Protein AF-A0A099FDB3-F1 (afdb_monomer_lite)

Foldseek 3Di:
DDDDDDDDPDPDDDPPPPPPPPPDDDDDPPPPDDPFDFAKEKEWEDPPDDDAKDKDKDAPPWDWDWDADPVRTIMIIITTQQLRMWMWMAHNVGWIKTANCSNVADGDNPDHKYWYWHDDPPDQFTWTWIDDPPDTDIGTRRIGTDD

Structure (mmCIF, N/CA/C/O backbone):
data_AF-A0A099FDB3-F1
#
_entry.id   AF-A0A099FDB3-F1
#
loop_
_atom_site.group_PDB
_atom_site.id
_atom_site.type_symbol
_atom_site.label_atom_id
_atom_site.label_alt_id
_atom_site.label_comp_id
_atom_site.label_asym_id
_atom_site.label_entity_id
_atom_site.label_seq_id
_atom_site.pdbx_PDB_ins_code
_atom_site.Cartn_x
_atom_site.Cartn_y
_atom_site.Cartn_z
_atom_site.occupancy
_atom_site.B_iso_or_equiv
_atom_site.auth_seq_id
_atom_site.auth_comp_id
_atom_site.auth_asym_id
_atom_site.auth_atom_id
_atom_site.pdbx_PDB_model_num
ATOM 1 N N . MET A 1 1 ? 58.077 2.774 61.895 1.00 38.03 1 MET A N 1
ATOM 2 C CA . MET A 1 1 ? 57.744 3.096 60.492 1.00 38.03 1 MET A CA 1
ATOM 3 C C . MET A 1 1 ? 56.942 1.934 59.913 1.00 38.03 1 MET A C 1
ATOM 5 O O . MET A 1 1 ? 57.522 0.915 59.574 1.00 38.03 1 MET A O 1
ATOM 9 N N . ARG A 1 2 ? 55.607 2.035 59.916 1.00 47.22 2 ARG A N 1
ATOM 10 C CA . ARG A 1 2 ? 54.680 1.102 59.251 1.00 47.22 2 ARG A CA 1
ATOM 11 C C . ARG A 1 2 ? 54.020 1.902 58.136 1.00 47.22 2 ARG A C 1
ATOM 13 O O . ARG A 1 2 ? 53.348 2.880 58.446 1.00 47.22 2 ARG A O 1
ATOM 20 N N . TRP A 1 3 ? 54.215 1.503 56.884 1.00 40.84 3 TRP A N 1
ATOM 21 C CA . TRP A 1 3 ? 53.443 2.028 55.763 1.00 40.84 3 TRP A CA 1
ATOM 22 C C . TRP A 1 3 ? 52.847 0.841 55.010 1.00 40.84 3 TRP A C 1
ATOM 24 O O . TRP A 1 3 ? 53.554 0.053 54.392 1.00 40.84 3 TRP A O 1
ATOM 34 N N . ILE A 1 4 ? 51.539 0.676 55.183 1.00 59.56 4 ILE A N 1
ATOM 35 C CA . ILE A 1 4 ? 50.665 -0.188 54.397 1.00 59.56 4 ILE A CA 1
ATOM 36 C C . ILE A 1 4 ? 49.747 0.775 53.658 1.00 59.56 4 ILE A C 1
ATOM 38 O O . ILE A 1 4 ? 49.169 1.663 54.283 1.00 59.56 4 ILE A O 1
ATOM 42 N N . GLY A 1 5 ? 49.619 0.597 52.349 1.00 49.94 5 GLY A N 1
ATOM 43 C CA . GLY A 1 5 ? 48.690 1.382 51.546 1.00 49.94 5 GLY A CA 1
ATOM 44 C C . GLY A 1 5 ? 48.924 1.219 50.054 1.00 49.94 5 GLY A C 1
ATOM 45 O O . GLY A 1 5 ? 49.267 2.179 49.378 1.00 49.94 5 GLY A O 1
ATOM 46 N N . ILE A 1 6 ? 48.777 -0.011 49.563 1.00 57.75 6 ILE A N 1
ATOM 47 C CA . ILE A 1 6 ? 48.719 -0.337 48.137 1.00 57.75 6 ILE A CA 1
ATOM 48 C C . ILE A 1 6 ? 47.301 -0.056 47.627 1.00 57.75 6 ILE A C 1
ATOM 50 O O . ILE A 1 6 ? 46.339 -0.561 48.197 1.00 57.75 6 ILE A O 1
ATOM 54 N N . GLY A 1 7 ? 47.226 0.662 46.503 1.00 52.88 7 GLY A N 1
ATOM 55 C CA . GLY A 1 7 ? 46.363 0.314 45.371 1.00 52.88 7 GLY A CA 1
ATOM 56 C C . GLY A 1 7 ? 44.943 0.872 45.352 1.00 52.88 7 GLY A C 1
ATOM 57 O O . GLY A 1 7 ? 44.069 0.306 45.986 1.00 52.88 7 GLY A O 1
ATOM 58 N N . VAL A 1 8 ? 44.708 1.859 44.476 1.00 55.81 8 VAL A N 1
ATOM 59 C CA . VAL A 1 8 ? 43.586 1.857 43.514 1.00 55.81 8 VAL A CA 1
ATOM 60 C C . VAL A 1 8 ? 44.026 2.653 42.277 1.00 55.81 8 VAL A C 1
ATOM 62 O O . VAL A 1 8 ? 44.004 3.881 42.269 1.00 55.81 8 VAL A O 1
ATOM 65 N N . THR A 1 9 ? 44.437 1.972 41.210 1.00 59.91 9 THR A N 1
ATOM 66 C CA . THR A 1 9 ? 44.470 2.556 39.862 1.00 59.91 9 THR A CA 1
ATOM 67 C C . THR A 1 9 ? 43.046 2.528 39.316 1.00 59.91 9 THR A C 1
ATOM 69 O O . THR A 1 9 ? 42.568 1.501 38.839 1.00 59.91 9 THR A O 1
ATOM 72 N N . ALA A 1 10 ? 42.338 3.653 39.420 1.00 51.22 10 ALA A N 1
ATOM 73 C CA . ALA A 1 10 ? 41.035 3.828 38.792 1.00 51.22 10 ALA A CA 1
ATOM 74 C C . ALA A 1 10 ? 41.222 4.024 37.279 1.00 51.22 10 ALA A C 1
ATOM 76 O O . ALA A 1 10 ? 41.422 5.133 36.789 1.00 51.22 10 ALA A O 1
ATOM 77 N N . ALA A 1 11 ? 41.186 2.921 36.535 1.00 51.56 11 ALA A N 1
ATOM 78 C CA . ALA A 1 11 ? 40.961 2.935 35.100 1.00 51.56 11 ALA A CA 1
ATOM 79 C C . ALA A 1 11 ? 39.453 3.064 34.846 1.00 51.56 11 ALA A C 1
ATOM 81 O O . ALA A 1 11 ? 38.717 2.136 35.160 1.00 51.56 11 ALA A O 1
ATOM 82 N N . ALA A 1 12 ? 39.012 4.208 34.314 1.00 50.81 12 ALA A N 1
ATOM 83 C CA . ALA A 1 12 ? 37.811 4.361 33.478 1.00 50.81 12 ALA A CA 1
ATOM 84 C C . ALA A 1 12 ? 37.583 5.850 33.155 1.00 50.81 12 ALA A C 1
ATOM 86 O O . ALA A 1 12 ? 36.654 6.480 33.655 1.00 50.81 12 ALA A O 1
ATOM 87 N N . ALA A 1 13 ? 38.428 6.435 32.304 1.00 48.84 13 ALA A N 1
ATOM 88 C CA . ALA A 1 13 ? 38.078 7.684 31.635 1.00 48.84 13 ALA A CA 1
ATOM 89 C C . ALA A 1 13 ? 37.286 7.341 30.363 1.00 48.84 13 ALA A C 1
ATOM 91 O O . ALA A 1 13 ? 37.851 7.045 29.317 1.00 48.84 13 ALA A O 1
ATOM 92 N N . ALA A 1 14 ? 35.966 7.284 30.543 1.00 45.00 14 ALA A N 1
ATOM 93 C CA . ALA A 1 14 ? 34.901 7.524 29.573 1.00 45.00 14 ALA A CA 1
ATOM 94 C C . ALA A 1 14 ? 35.250 7.377 28.075 1.00 45.00 14 ALA A C 1
ATOM 96 O O . ALA A 1 14 ? 35.607 8.337 27.395 1.00 45.00 14 ALA A O 1
ATOM 97 N N . THR A 1 15 ? 34.969 6.202 27.512 1.00 55.66 15 THR A N 1
ATOM 98 C CA . THR A 1 15 ? 34.632 6.058 26.090 1.00 55.66 15 THR A CA 1
ATOM 99 C C . THR A 1 15 ? 33.249 6.674 25.832 1.00 55.66 15 THR A C 1
ATOM 101 O O . THR A 1 15 ? 32.262 5.962 25.668 1.00 55.66 15 THR A O 1
ATOM 104 N N . MET A 1 16 ? 33.149 8.004 25.831 1.00 53.44 16 MET A N 1
ATOM 105 C CA . MET A 1 16 ? 31.965 8.734 25.356 1.00 53.44 16 MET A CA 1
ATOM 106 C C . MET A 1 16 ? 32.233 9.293 23.955 1.00 53.44 16 MET A C 1
ATOM 108 O O . MET A 1 16 ? 32.294 10.498 23.750 1.00 53.44 16 MET A O 1
ATOM 112 N N . LEU A 1 17 ? 32.426 8.396 22.987 1.00 52.59 17 LEU A N 1
ATOM 113 C CA . LEU A 1 17 ? 32.645 8.734 21.572 1.00 52.59 17 LEU A CA 1
ATOM 114 C C . LEU A 1 17 ? 31.785 7.866 20.636 1.00 52.59 17 LEU A C 1
ATOM 116 O O . LEU A 1 17 ? 32.233 7.455 19.573 1.00 52.59 17 LEU A O 1
ATOM 120 N N . LEU A 1 18 ? 30.544 7.554 21.030 1.00 52.59 18 LEU A N 1
ATOM 121 C CA . LEU A 1 18 ? 29.609 6.794 20.179 1.00 52.59 18 LEU A CA 1
ATOM 122 C C . LEU A 1 18 ? 28.172 7.342 20.143 1.00 52.59 18 LEU A C 1
ATOM 124 O O . LEU A 1 18 ? 27.318 6.744 19.498 1.00 52.59 18 LEU A O 1
ATOM 128 N N . ALA A 1 19 ? 27.883 8.480 20.782 1.00 48.16 19 ALA A N 1
ATOM 129 C CA . ALA A 1 19 ? 26.522 9.028 20.803 1.00 48.16 19 ALA A CA 1
ATOM 130 C C . ALA A 1 19 ? 26.201 9.992 19.643 1.00 48.16 19 ALA A C 1
ATOM 132 O O . ALA A 1 19 ? 25.030 10.273 19.414 1.00 48.16 19 ALA A O 1
ATOM 133 N N . ASP A 1 20 ? 27.196 10.456 18.878 1.00 50.81 20 ASP A N 1
ATOM 134 C CA . ASP A 1 20 ? 26.999 11.532 17.886 1.00 50.81 20 ASP A CA 1
ATOM 135 C C . ASP A 1 20 ? 26.969 11.065 16.418 1.00 50.81 20 ASP A C 1
ATOM 137 O O . ASP A 1 20 ? 27.140 11.844 15.487 1.00 50.81 20 ASP A O 1
ATOM 141 N N . MET A 1 21 ? 26.740 9.768 16.181 1.00 48.97 21 MET A N 1
ATOM 142 C CA . MET A 1 21 ? 26.639 9.209 14.818 1.00 48.97 21 MET A CA 1
ATOM 143 C C . MET A 1 21 ? 25.262 8.617 14.498 1.00 48.97 21 MET A C 1
ATOM 145 O O . MET A 1 21 ? 25.098 7.917 13.504 1.00 48.97 21 MET A O 1
ATOM 149 N N . ALA A 1 22 ? 24.253 8.925 15.319 1.00 52.97 22 ALA A N 1
ATOM 150 C CA . ALA A 1 22 ? 22.865 8.505 15.114 1.00 52.97 22 ALA A CA 1
ATOM 151 C C . ALA A 1 22 ? 21.984 9.574 14.431 1.00 52.97 22 ALA A C 1
ATOM 153 O O . ALA A 1 22 ? 20.800 9.332 14.202 1.00 52.97 22 ALA A O 1
ATOM 154 N N . LEU A 1 23 ? 22.544 10.738 14.070 1.00 51.00 23 LEU A N 1
ATOM 155 C CA . LEU A 1 23 ? 21.811 11.838 13.430 1.00 51.00 23 LEU A CA 1
ATOM 156 C C . LEU A 1 23 ? 22.442 12.297 12.104 1.00 51.00 23 LEU A C 1
ATOM 158 O O . LEU A 1 23 ? 22.508 13.481 11.796 1.00 51.00 23 LEU A O 1
ATOM 162 N N . ALA A 1 24 ? 22.883 11.339 11.293 1.00 44.50 24 ALA A N 1
ATOM 163 C CA . ALA A 1 24 ? 23.128 11.534 9.869 1.00 44.50 24 ALA A CA 1
ATOM 164 C C . ALA A 1 24 ? 22.897 10.194 9.157 1.00 44.50 24 ALA A C 1
ATOM 166 O O . ALA A 1 24 ? 23.694 9.268 9.276 1.00 44.50 24 ALA A O 1
ATOM 167 N N . GLY A 1 25 ? 21.785 10.051 8.431 1.00 43.69 25 GLY A N 1
ATOM 168 C CA . GLY A 1 25 ? 21.685 8.978 7.433 1.00 43.69 25 GLY A CA 1
ATOM 169 C C . GLY A 1 25 ? 22.703 9.191 6.297 1.00 43.69 25 GLY A C 1
ATOM 170 O O . GLY A 1 25 ? 23.331 10.248 6.248 1.00 43.69 25 GLY A O 1
ATOM 171 N N . PRO A 1 26 ? 22.834 8.281 5.312 1.00 48.81 26 PRO A N 1
ATOM 172 C CA . PRO A 1 26 ? 22.249 6.948 5.176 1.00 48.81 26 PRO A CA 1
ATOM 173 C C . PRO A 1 26 ? 23.333 5.871 4.922 1.00 48.81 26 PRO A C 1
ATOM 175 O O . PRO A 1 26 ? 23.990 5.881 3.884 1.00 48.81 26 PRO A O 1
ATOM 178 N N . THR A 1 27 ? 23.481 4.870 5.791 1.00 49.38 27 THR A N 1
ATOM 179 C CA . THR A 1 27 ? 24.358 3.714 5.511 1.00 49.38 27 THR A CA 1
ATOM 180 C C . THR A 1 27 ? 23.710 2.404 5.936 1.00 49.38 27 THR A C 1
ATOM 182 O O . THR A 1 27 ? 23.897 1.874 7.024 1.00 49.38 27 THR A O 1
ATOM 185 N N . SER A 1 28 ? 22.955 1.822 5.010 1.00 48.06 28 SER A N 1
ATOM 186 C CA . SER A 1 28 ? 22.741 0.376 4.965 1.00 48.06 28 SER A CA 1
ATOM 187 C C . SER A 1 28 ? 22.717 -0.042 3.502 1.00 48.06 28 SER A C 1
ATOM 189 O O . SER A 1 28 ? 21.670 -0.320 2.923 1.00 48.06 28 SER A O 1
ATOM 191 N N . ILE A 1 29 ? 23.895 -0.040 2.873 1.00 48.81 29 ILE A N 1
ATOM 192 C CA . ILE A 1 29 ? 24.110 -0.789 1.636 1.00 48.81 29 ILE A CA 1
ATOM 193 C C . ILE A 1 29 ? 24.311 -2.250 2.054 1.00 48.81 29 ILE A C 1
ATOM 195 O O . ILE A 1 29 ? 25.423 -2.767 2.025 1.00 48.81 29 ILE A O 1
ATOM 199 N N . SER A 1 30 ? 23.233 -2.928 2.455 1.00 43.12 30 SER A N 1
ATOM 200 C CA . SER A 1 30 ? 23.204 -4.389 2.368 1.00 43.12 30 SER A CA 1
ATOM 201 C C . SER A 1 30 ? 23.047 -4.744 0.895 1.00 43.12 30 SER A C 1
ATOM 203 O O . SER A 1 30 ? 21.942 -4.914 0.389 1.00 43.12 30 SER A O 1
ATOM 205 N N . ARG A 1 31 ? 24.174 -4.832 0.181 1.00 52.44 31 ARG A N 1
ATOM 206 C CA . ARG A 1 31 ? 24.260 -5.643 -1.038 1.00 52.44 31 ARG A CA 1
ATOM 207 C C . ARG A 1 31 ? 24.284 -7.105 -0.606 1.00 52.44 31 ARG A C 1
ATOM 209 O O . ARG A 1 31 ? 25.340 -7.720 -0.521 1.00 52.44 31 ARG A O 1
ATOM 216 N N . VAL A 1 32 ? 23.106 -7.644 -0.332 1.00 43.31 32 VAL A N 1
ATOM 217 C CA . VAL A 1 32 ? 22.867 -9.083 -0.420 1.00 43.31 32 VAL A CA 1
ATOM 218 C C . VAL A 1 32 ? 22.047 -9.269 -1.687 1.00 43.31 32 VAL A C 1
ATOM 220 O O . VAL A 1 32 ? 21.054 -8.577 -1.892 1.00 43.31 32 VAL A O 1
ATOM 223 N N . GLY A 1 33 ? 22.581 -10.076 -2.601 1.00 46.56 33 GLY A N 1
ATOM 224 C CA . GLY A 1 33 ? 22.170 -10.140 -3.996 1.00 46.56 33 GLY A CA 1
ATOM 225 C C . GLY A 1 33 ? 20.667 -10.302 -4.190 1.00 46.56 33 GLY A C 1
ATOM 226 O O . GLY A 1 33 ? 20.042 -11.179 -3.607 1.00 46.56 33 GLY A O 1
ATOM 227 N N . ALA A 1 34 ? 20.117 -9.484 -5.077 1.00 49.12 34 ALA A N 1
ATOM 228 C CA . ALA A 1 34 ? 18.809 -9.722 -5.642 1.00 49.12 34 ALA A CA 1
ATOM 229 C C . ALA A 1 34 ? 18.903 -9.463 -7.145 1.00 49.12 34 ALA A C 1
ATOM 231 O O . ALA A 1 34 ? 18.824 -8.329 -7.618 1.00 49.12 34 ALA A O 1
ATOM 232 N N . THR A 1 35 ? 19.007 -10.539 -7.918 1.00 48.66 35 THR A N 1
ATOM 233 C CA . THR A 1 35 ? 18.254 -10.661 -9.174 1.00 48.66 35 THR A CA 1
ATOM 234 C C . THR A 1 35 ? 16.758 -10.647 -8.832 1.00 48.66 35 THR A C 1
ATOM 236 O O . THR A 1 35 ? 16.062 -11.641 -9.000 1.00 48.66 35 THR A O 1
ATOM 239 N N . GLY A 1 36 ? 16.304 -9.556 -8.216 1.00 57.19 36 GLY A N 1
ATOM 240 C CA . GLY A 1 36 ? 14.972 -9.380 -7.662 1.00 57.19 36 GLY A CA 1
ATOM 241 C C . GLY A 1 36 ? 14.191 -8.390 -8.502 1.00 57.19 36 GLY A C 1
ATOM 242 O O . GLY A 1 36 ? 14.766 -7.509 -9.152 1.00 57.19 36 GLY A O 1
ATOM 243 N N . THR A 1 37 ? 12.877 -8.562 -8.496 1.00 64.50 37 THR A N 1
ATOM 244 C CA . THR A 1 37 ? 11.916 -7.636 -9.084 1.00 64.50 37 THR A CA 1
ATOM 245 C C . THR A 1 37 ? 12.238 -6.219 -8.609 1.00 64.50 37 THR A C 1
ATOM 247 O O . THR A 1 37 ? 12.470 -5.983 -7.423 1.00 64.50 37 THR A O 1
ATOM 250 N N . ARG A 1 38 ? 12.344 -5.274 -9.547 1.00 84.75 38 ARG A N 1
ATOM 251 C CA . ARG A 1 38 ? 12.583 -3.855 -9.243 1.00 84.75 38 ARG A CA 1
ATOM 252 C C . ARG A 1 38 ? 11.253 -3.124 -9.147 1.00 84.75 38 ARG A C 1
ATOM 254 O O . ARG A 1 38 ? 11.070 -2.096 -9.797 1.00 84.75 38 ARG A O 1
ATOM 261 N N . ASP A 1 39 ? 10.330 -3.679 -8.373 1.00 92.00 39 ASP A N 1
ATOM 262 C CA . ASP A 1 39 ? 9.030 -3.057 -8.200 1.00 92.00 39 ASP A CA 1
ATOM 263 C C . ASP A 1 39 ? 9.182 -1.858 -7.268 1.00 92.00 39 ASP A C 1
ATOM 265 O O . ASP A 1 39 ? 9.980 -1.840 -6.322 1.00 92.00 39 ASP A O 1
ATOM 269 N N . GLN A 1 40 ? 8.412 -0.824 -7.566 1.00 95.06 40 GLN A N 1
ATOM 270 C CA . GLN A 1 40 ? 8.325 0.371 -6.752 1.00 95.06 40 GLN A CA 1
ATOM 271 C C . GLN A 1 40 ? 6.848 0.617 -6.493 1.00 95.06 40 GLN A C 1
ATOM 273 O O . GLN A 1 40 ? 6.101 0.918 -7.419 1.00 95.06 40 GLN A O 1
ATOM 278 N N . PHE A 1 41 ? 6.418 0.459 -5.243 1.00 97.31 41 PHE A N 1
ATOM 279 C CA . PHE A 1 41 ? 5.031 0.685 -4.847 1.00 97.31 41 PHE A CA 1
ATOM 280 C C . PHE A 1 41 ? 4.944 1.793 -3.811 1.00 97.31 41 PHE A C 1
ATOM 282 O O . PHE A 1 41 ? 5.655 1.764 -2.805 1.00 97.31 41 PHE A O 1
ATOM 289 N N . VAL A 1 42 ? 4.048 2.750 -4.031 1.00 97.81 42 VAL A N 1
ATOM 290 C CA . VAL A 1 42 ? 3.777 3.837 -3.092 1.00 97.81 42 VAL A CA 1
ATOM 291 C C . VAL A 1 42 ? 2.326 3.762 -2.638 1.00 97.81 42 VAL A C 1
ATOM 293 O O . VAL A 1 42 ? 1.424 4.135 -3.383 1.00 97.81 42 VAL A O 1
ATOM 296 N N . LEU A 1 43 ? 2.099 3.321 -1.400 1.00 98.00 43 LEU A N 1
ATOM 297 C CA . LEU A 1 43 ? 0.793 3.423 -0.757 1.00 98.00 43 LEU A CA 1
ATOM 298 C C . LEU A 1 43 ? 0.596 4.844 -0.219 1.00 98.00 43 LEU A C 1
ATOM 300 O O . LEU A 1 43 ? 1.443 5.356 0.520 1.00 98.00 43 LEU A O 1
ATOM 304 N N . ARG A 1 44 ? -0.544 5.446 -0.545 1.00 96.88 44 ARG A N 1
ATOM 305 C CA . ARG A 1 44 ? -1.001 6.746 -0.043 1.00 96.88 44 ARG A CA 1
ATOM 306 C C . ARG A 1 44 ? -2.506 6.721 0.210 1.00 96.88 44 ARG A C 1
ATOM 308 O O . ARG A 1 44 ? -3.192 5.777 -0.171 1.00 96.88 44 ARG A O 1
ATOM 315 N N . PHE A 1 45 ? -3.010 7.776 0.831 1.00 96.44 45 PHE A N 1
ATOM 316 C CA . PHE A 1 45 ? -4.429 7.954 1.126 1.00 96.44 45 PHE A CA 1
ATOM 317 C C . PHE A 1 45 ? -5.005 9.106 0.303 1.00 96.44 45 PHE A C 1
ATOM 319 O O . PHE A 1 45 ? -4.300 10.074 0.008 1.00 96.44 45 PHE A O 1
ATOM 326 N N . ASP A 1 46 ? -6.273 8.984 -0.088 1.00 93.81 46 ASP A N 1
ATOM 327 C CA . ASP A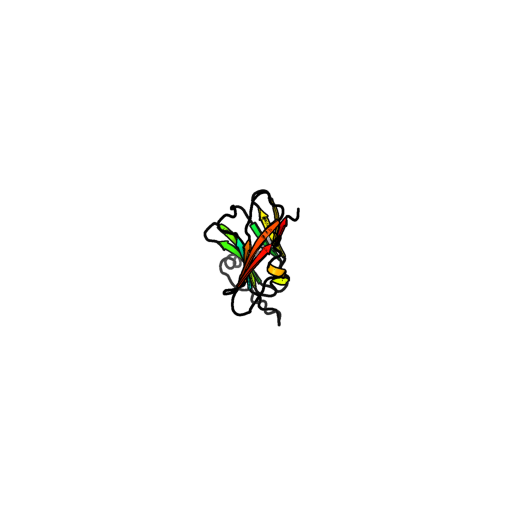 1 46 ? -6.966 10.008 -0.863 1.00 93.81 46 ASP A CA 1
ATOM 328 C C . ASP A 1 46 ? -7.161 11.308 -0.071 1.00 93.81 46 ASP A C 1
ATOM 330 O O . ASP A 1 46 ? -7.040 11.354 1.157 1.00 93.81 46 ASP A O 1
ATOM 334 N N . LEU A 1 47 ? -7.498 12.385 -0.787 1.00 90.31 47 LEU A N 1
ATOM 335 C CA . LEU A 1 47 ? -7.644 13.706 -0.181 1.00 90.31 47 LEU A CA 1
ATOM 336 C C . LEU A 1 47 ? -8.710 13.764 0.922 1.00 90.31 47 LEU A C 1
ATOM 338 O O . LEU A 1 47 ? -8.568 14.565 1.843 1.00 90.31 47 LEU A O 1
ATOM 342 N N . LEU A 1 48 ? -9.736 12.916 0.827 1.00 87.81 48 LEU A N 1
ATOM 343 C CA . LEU A 1 48 ? -10.880 12.875 1.735 1.00 87.81 48 LEU A CA 1
ATOM 344 C C . LEU A 1 48 ? -10.713 11.837 2.850 1.00 87.81 48 LEU A C 1
ATOM 346 O O . LEU A 1 48 ? -11.577 11.740 3.722 1.00 87.81 48 LEU A O 1
ATOM 350 N N . SER A 1 49 ? -9.625 11.061 2.836 1.00 87.56 49 SER A N 1
ATOM 351 C CA . SER A 1 49 ? -9.308 10.156 3.934 1.00 87.56 49 SER A CA 1
ATOM 352 C C . SER A 1 49 ? -9.042 10.969 5.210 1.00 87.56 49 SER A C 1
ATOM 354 O O . SER A 1 49 ? -8.260 11.928 5.166 1.00 87.56 49 SER A O 1
ATOM 356 N N . PRO A 1 50 ? -9.657 10.603 6.349 1.00 83.38 50 PRO A N 1
ATOM 357 C CA . PRO A 1 50 ? -9.410 11.268 7.614 1.00 83.38 50 PRO A CA 1
ATOM 358 C C . PRO A 1 50 ? -7.950 11.080 8.041 1.00 83.38 50 PRO A C 1
ATOM 360 O O . PRO A 1 50 ? -7.262 10.140 7.633 1.00 83.38 50 PRO A O 1
ATOM 363 N N . GLY A 1 51 ? -7.464 12.011 8.860 1.00 86.12 51 GLY A N 1
ATOM 364 C CA . GLY A 1 51 ? -6.147 11.901 9.479 1.00 86.12 51 GLY A CA 1
ATOM 365 C C . GLY A 1 51 ? -6.087 10.788 10.531 1.00 86.12 51 GLY A C 1
ATOM 366 O O . GLY A 1 51 ? -7.046 10.060 10.758 1.00 86.12 51 GLY A O 1
ATOM 367 N N . GLY A 1 52 ? -4.941 10.669 11.201 1.00 88.69 52 GLY A N 1
ATOM 368 C CA . GLY A 1 52 ? -4.771 9.736 12.323 1.00 88.69 52 GLY A CA 1
ATOM 369 C C . GLY A 1 52 ? -4.350 8.319 11.934 1.00 88.69 52 GLY A C 1
ATOM 370 O O . GLY A 1 52 ? -3.986 7.545 12.812 1.00 88.69 52 GLY A O 1
ATOM 371 N N . PHE A 1 53 ? -4.277 7.998 10.640 1.00 93.69 53 PHE A N 1
ATOM 372 C CA . PHE A 1 53 ? -3.705 6.727 10.210 1.00 93.69 53 PHE A CA 1
ATOM 373 C C . PHE A 1 53 ? -2.203 6.622 10.517 1.00 93.69 53 PHE A C 1
ATOM 375 O O . PHE A 1 53 ? -1.409 7.555 10.304 1.00 93.69 53 PHE A O 1
ATOM 382 N N . SER A 1 54 ? -1.809 5.426 10.942 1.00 94.88 54 SER A N 1
ATOM 383 C CA . SER A 1 54 ? -0.424 4.968 11.027 1.00 94.88 54 SER A CA 1
ATOM 384 C C . SER A 1 54 ? -0.271 3.715 10.179 1.00 94.88 54 SER A C 1
ATOM 386 O O . SER A 1 54 ? -1.096 2.816 10.280 1.00 94.88 54 SER A O 1
ATOM 388 N N . CYS A 1 55 ? 0.764 3.639 9.345 1.00 96.75 55 CYS A N 1
ATOM 389 C CA . CYS A 1 55 ? 1.020 2.463 8.517 1.00 96.75 55 CYS A CA 1
ATOM 390 C C . CYS A 1 55 ? 2.456 1.979 8.691 1.00 96.75 55 CYS A C 1
ATOM 392 O O . CYS A 1 55 ? 3.380 2.769 8.896 1.00 96.75 55 CYS A O 1
ATOM 394 N N . ALA A 1 56 ? 2.633 0.674 8.542 1.00 96.75 56 ALA A N 1
ATOM 395 C CA . ALA A 1 56 ? 3.916 0.000 8.464 1.00 96.75 56 ALA A CA 1
ATOM 396 C C . ALA A 1 56 ? 3.852 -1.067 7.369 1.00 96.75 56 ALA A C 1
ATOM 398 O O . ALA A 1 56 ? 2.768 -1.531 7.005 1.00 96.75 56 ALA A O 1
ATOM 399 N N . ALA A 1 57 ? 5.010 -1.454 6.846 1.00 97.50 57 ALA A N 1
ATOM 400 C CA . ALA A 1 57 ? 5.106 -2.569 5.922 1.00 97.50 57 ALA A CA 1
ATOM 401 C C . ALA A 1 57 ? 6.237 -3.506 6.324 1.00 97.50 57 ALA A C 1
ATOM 403 O O . ALA A 1 57 ? 7.339 -3.053 6.632 1.00 97.50 57 ALA A O 1
ATOM 404 N N . ASP A 1 58 ? 5.940 -4.798 6.285 1.00 96.56 58 ASP A N 1
ATOM 405 C CA . ASP A 1 58 ? 6.925 -5.870 6.310 1.00 96.56 58 ASP A CA 1
ATOM 406 C C . ASP A 1 58 ? 7.137 -6.346 4.871 1.00 96.56 58 ASP A C 1
ATOM 408 O O . ASP A 1 58 ? 6.178 -6.698 4.185 1.00 96.56 58 ASP A O 1
ATOM 412 N N . ALA A 1 59 ? 8.368 -6.283 4.374 1.00 94.06 59 ALA A N 1
ATOM 413 C CA . ALA A 1 59 ? 8.689 -6.619 2.991 1.00 94.06 59 ALA A CA 1
ATOM 414 C C . ALA A 1 59 ? 10.057 -7.320 2.932 1.00 94.06 59 ALA A C 1
ATOM 416 O O . ALA A 1 59 ? 11.086 -6.660 2.752 1.00 94.06 59 ALA A O 1
ATOM 417 N N . PRO A 1 60 ? 10.094 -8.653 3.114 1.00 90.81 60 PRO A N 1
ATOM 418 C CA . PRO A 1 60 ? 11.334 -9.420 3.109 1.00 90.81 60 PRO A CA 1
ATOM 419 C C . PRO A 1 60 ? 12.124 -9.221 1.811 1.00 90.81 60 PRO A C 1
ATOM 421 O O . PRO A 1 60 ? 11.584 -9.360 0.719 1.00 90.81 60 PRO A O 1
ATOM 424 N N . GLY A 1 61 ? 13.412 -8.886 1.925 1.00 88.62 61 GLY A N 1
ATOM 425 C CA . GLY A 1 61 ? 14.277 -8.643 0.761 1.00 88.62 61 GLY A CA 1
ATOM 426 C C . GLY A 1 61 ? 14.041 -7.310 0.036 1.00 88.62 61 GLY A C 1
ATOM 427 O O . GLY A 1 61 ? 14.746 -7.018 -0.928 1.00 88.62 61 GLY A O 1
ATOM 428 N N . SER A 1 62 ? 13.113 -6.482 0.519 1.00 93.50 62 SER A N 1
ATOM 429 C CA . SER A 1 62 ? 12.784 -5.168 -0.037 1.00 93.50 62 SER A CA 1
ATOM 430 C C . SER A 1 62 ? 13.176 -4.046 0.925 1.00 93.50 62 SER A C 1
ATOM 432 O O . SER A 1 62 ? 13.278 -4.225 2.138 1.00 93.50 62 SER A O 1
ATOM 434 N N . GLN A 1 63 ? 13.377 -2.843 0.390 1.00 94.56 63 GLN A N 1
ATOM 435 C CA . GLN A 1 63 ? 13.532 -1.638 1.196 1.00 94.56 63 GLN A CA 1
ATOM 436 C C . GLN A 1 63 ? 12.167 -0.982 1.414 1.00 94.56 63 GLN A C 1
ATOM 438 O O . GLN A 1 63 ? 11.464 -0.661 0.457 1.00 94.56 63 GLN A O 1
ATOM 443 N N . VAL A 1 64 ? 11.831 -0.704 2.673 1.00 96.25 64 VAL A N 1
ATOM 444 C CA . VAL A 1 64 ? 10.624 0.039 3.054 1.00 96.25 64 VAL A CA 1
ATOM 445 C C . VAL A 1 64 ? 11.008 1.434 3.538 1.00 96.25 64 VAL A C 1
ATOM 447 O O . VAL A 1 64 ? 11.930 1.596 4.336 1.00 96.25 64 VAL A O 1
ATOM 450 N N . ARG A 1 65 ? 10.288 2.456 3.070 1.00 96.19 65 ARG A N 1
ATOM 451 C CA . ARG A 1 65 ? 10.356 3.821 3.602 1.00 96.19 65 ARG A CA 1
ATOM 452 C C . ARG A 1 65 ? 8.971 4.283 4.018 1.00 96.19 65 ARG A C 1
ATOM 454 O O . ARG A 1 65 ? 8.105 4.495 3.169 1.00 96.19 65 ARG A O 1
ATOM 461 N N . SER A 1 66 ? 8.799 4.486 5.315 1.00 95.94 66 SER A N 1
ATOM 462 C CA . SER A 1 66 ? 7.604 5.100 5.883 1.00 95.94 66 SER A CA 1
ATOM 463 C C . SER A 1 66 ? 7.787 6.609 5.985 1.00 95.94 66 SER A C 1
ATOM 465 O O . SER A 1 66 ? 8.866 7.099 6.317 1.00 95.94 66 SER A O 1
ATOM 467 N N . GLY A 1 67 ? 6.731 7.358 5.709 1.00 94.12 67 GLY A N 1
ATOM 468 C CA . GLY A 1 67 ? 6.715 8.805 5.840 1.00 94.12 67 GLY A CA 1
ATOM 469 C C . GLY A 1 67 ? 5.294 9.335 5.903 1.00 94.12 67 GLY A C 1
ATOM 470 O O . GLY A 1 67 ? 4.336 8.582 6.091 1.00 94.12 67 GLY A O 1
ATOM 471 N N . ARG A 1 68 ? 5.165 10.648 5.737 1.00 93.75 68 ARG A N 1
ATOM 472 C CA . ARG A 1 68 ? 3.877 11.330 5.645 1.00 93.75 68 ARG A CA 1
ATOM 473 C C . ARG A 1 68 ? 3.860 12.255 4.436 1.00 93.75 68 ARG A C 1
ATOM 475 O O . ARG A 1 68 ? 4.918 12.696 3.984 1.00 93.75 68 ARG A O 1
ATOM 482 N N . ASP A 1 69 ? 2.678 12.496 3.887 1.00 90.00 69 ASP A N 1
ATOM 483 C CA . ASP A 1 69 ? 2.478 13.539 2.885 1.00 90.00 69 ASP A CA 1
ATOM 484 C C . ASP A 1 69 ? 2.415 14.934 3.537 1.00 90.00 69 ASP A C 1
ATOM 486 O O . ASP A 1 69 ? 2.516 15.081 4.758 1.00 90.00 69 ASP A O 1
ATOM 490 N N . LEU A 1 70 ? 2.251 15.974 2.716 1.00 89.56 70 LEU A N 1
ATOM 491 C CA . LEU A 1 70 ? 2.152 17.363 3.185 1.00 89.56 70 LEU A CA 1
ATOM 492 C C . LEU A 1 70 ? 0.925 17.622 4.076 1.00 89.56 70 LEU A C 1
ATOM 494 O O . LEU A 1 70 ? 0.900 18.615 4.795 1.00 89.56 70 LEU A O 1
ATOM 498 N N . LEU A 1 71 ? -0.078 16.741 4.038 1.00 89.56 71 LEU A N 1
ATOM 499 C CA . LEU A 1 71 ? -1.280 16.799 4.871 1.00 89.56 71 LEU A CA 1
ATOM 500 C C . LEU A 1 71 ? -1.169 15.881 6.104 1.00 89.56 71 LEU A C 1
ATOM 502 O O . LEU A 1 71 ? -2.144 15.688 6.825 1.00 89.56 71 LEU A O 1
ATOM 506 N N . GLY A 1 72 ? 0.013 15.311 6.364 1.00 89.62 72 GLY A N 1
ATOM 507 C CA . GLY A 1 72 ? 0.281 14.454 7.517 1.00 89.62 72 GLY A CA 1
ATOM 508 C C . GLY A 1 72 ? -0.254 13.023 7.394 1.00 89.62 72 GLY A C 1
ATOM 509 O O . GLY A 1 72 ? -0.108 12.240 8.340 1.00 89.62 72 GLY A O 1
ATOM 510 N N . ARG A 1 73 ? -0.836 12.633 6.253 1.00 93.00 73 ARG A N 1
ATOM 511 C CA . ARG A 1 73 ? -1.322 11.263 6.031 1.00 93.00 73 ARG A CA 1
ATOM 512 C C . ARG A 1 73 ? -0.156 10.317 5.787 1.00 93.00 73 ARG A C 1
ATOM 514 O O . ARG A 1 73 ? 0.847 10.734 5.207 1.00 93.00 73 ARG A O 1
ATOM 521 N N . PRO A 1 74 ? -0.249 9.053 6.220 1.00 94.62 74 PRO A N 1
ATOM 522 C CA . PRO A 1 74 ? 0.845 8.117 6.044 1.00 94.62 74 PRO A CA 1
ATOM 523 C C . PRO A 1 74 ? 1.086 7.813 4.567 1.00 94.62 74 PRO A C 1
ATOM 525 O O . PRO A 1 74 ? 0.169 7.736 3.749 1.00 94.62 74 PRO A O 1
ATOM 528 N N . MET A 1 75 ? 2.356 7.604 4.253 1.00 95.81 75 MET A N 1
ATOM 529 C CA . MET A 1 75 ? 2.826 7.182 2.946 1.00 95.81 75 MET A CA 1
ATOM 530 C C . MET A 1 75 ? 3.868 6.087 3.143 1.00 95.81 75 MET A C 1
ATOM 532 O O . MET A 1 75 ? 4.853 6.288 3.857 1.00 95.81 75 MET A O 1
ATOM 536 N N . ILE A 1 76 ? 3.667 4.946 2.491 1.00 97.69 76 ILE A N 1
ATOM 537 C CA . ILE A 1 76 ? 4.606 3.822 2.505 1.00 97.69 76 ILE A CA 1
ATOM 538 C C . ILE A 1 76 ? 5.180 3.660 1.111 1.00 97.69 76 ILE A C 1
ATOM 540 O O . ILE A 1 76 ? 4.431 3.589 0.143 1.00 97.69 76 ILE A O 1
ATOM 544 N N . ARG A 1 77 ? 6.504 3.567 1.005 1.00 97.06 77 ARG A N 1
ATOM 545 C CA . ARG A 1 77 ? 7.191 3.232 -0.243 1.00 97.06 77 ARG A CA 1
ATOM 546 C C . ARG A 1 77 ? 7.915 1.908 -0.076 1.00 97.06 77 ARG A C 1
ATOM 548 O O . ARG A 1 77 ? 8.703 1.770 0.857 1.00 97.06 77 ARG A O 1
ATOM 555 N N . VAL A 1 78 ? 7.665 0.970 -0.975 1.00 96.75 78 VAL A N 1
ATOM 556 C CA . VAL A 1 78 ? 8.338 -0.329 -1.035 1.00 96.75 78 VAL A CA 1
ATOM 557 C C . VAL A 1 78 ? 9.156 -0.383 -2.319 1.00 96.75 78 VAL A C 1
ATOM 559 O O . VAL A 1 78 ? 8.619 -0.127 -3.394 1.00 96.75 78 VAL A O 1
ATOM 562 N N . PHE A 1 79 ? 10.444 -0.700 -2.197 1.00 94.94 79 PHE A N 1
ATOM 563 C CA . PHE A 1 79 ? 11.385 -0.850 -3.307 1.00 94.94 79 PHE A CA 1
ATOM 564 C C . PHE A 1 79 ? 11.955 -2.272 -3.293 1.00 94.94 79 PHE A C 1
ATOM 566 O O . PHE A 1 79 ? 12.615 -2.647 -2.323 1.00 94.94 79 PHE A O 1
ATOM 573 N N . GLY A 1 80 ? 11.726 -3.049 -4.349 1.00 93.25 80 GLY A N 1
ATOM 574 C CA . GLY A 1 80 ? 12.109 -4.463 -4.424 1.00 93.25 80 GLY A CA 1
ATOM 575 C C . GLY A 1 80 ? 10.923 -5.329 -4.833 1.00 93.25 80 GLY A C 1
ATOM 576 O O . GLY A 1 80 ? 10.181 -4.959 -5.732 1.00 93.25 80 GLY A O 1
ATOM 577 N N . ASP A 1 81 ? 10.713 -6.458 -4.164 1.00 93.25 81 ASP A N 1
ATOM 578 C CA . ASP A 1 81 ? 9.495 -7.253 -4.315 1.00 93.25 81 ASP A CA 1
ATOM 579 C C . ASP A 1 81 ? 8.342 -6.592 -3.540 1.00 93.25 81 ASP A C 1
ATOM 581 O O . ASP A 1 81 ? 8.160 -6.794 -2.334 1.00 93.25 81 ASP A O 1
ATOM 585 N N . ALA A 1 82 ? 7.586 -5.737 -4.231 1.00 94.12 82 ALA A N 1
ATOM 586 C CA . ALA A 1 82 ? 6.429 -5.063 -3.654 1.00 94.12 82 ALA A CA 1
ATOM 587 C C . ALA A 1 82 ? 5.228 -6.002 -3.483 1.00 94.12 82 ALA A C 1
ATOM 589 O O . ALA A 1 82 ? 4.375 -5.746 -2.629 1.00 94.12 82 ALA A O 1
ATOM 590 N N . ARG A 1 83 ? 5.163 -7.100 -4.245 1.00 94.75 83 ARG A N 1
ATOM 591 C CA . ARG A 1 83 ? 4.062 -8.072 -4.187 1.00 94.75 83 ARG A CA 1
ATOM 592 C C . ARG A 1 83 ? 4.125 -8.917 -2.921 1.00 94.75 83 ARG A C 1
ATOM 594 O O . ARG A 1 83 ? 3.081 -9.245 -2.359 1.00 94.75 83 ARG A O 1
ATOM 601 N N . ALA A 1 84 ? 5.331 -9.223 -2.446 1.00 93.75 84 ALA A N 1
ATOM 602 C CA . ALA A 1 84 ? 5.546 -9.921 -1.181 1.00 93.75 84 ALA A CA 1
ATOM 603 C C . ALA A 1 84 ? 5.294 -9.046 0.061 1.00 93.75 84 ALA A C 1
ATOM 605 O O . ALA A 1 84 ? 5.178 -9.573 1.167 1.00 93.75 84 ALA A O 1
ATOM 606 N N . ALA A 1 85 ? 5.193 -7.721 -0.095 1.00 95.81 85 ALA A N 1
ATOM 607 C CA . ALA A 1 85 ? 5.019 -6.821 1.036 1.00 95.81 85 ALA A CA 1
ATOM 608 C C . ALA A 1 85 ? 3.652 -6.990 1.722 1.00 95.81 85 ALA A C 1
ATOM 610 O O . ALA A 1 85 ? 2.592 -7.047 1.090 1.00 95.81 85 ALA A O 1
ATOM 611 N N . VAL A 1 86 ? 3.674 -6.999 3.050 1.00 97.56 86 VAL A N 1
ATOM 612 C CA . VAL A 1 86 ? 2.507 -6.952 3.924 1.00 97.56 86 VAL A CA 1
ATOM 613 C C . VAL A 1 86 ? 2.406 -5.544 4.486 1.00 97.56 86 VAL A C 1
ATOM 615 O O . VAL A 1 86 ? 3.163 -5.168 5.378 1.00 97.56 86 VAL A O 1
ATOM 618 N N . ILE A 1 87 ? 1.470 -4.755 3.957 1.00 97.94 87 ILE A N 1
ATOM 619 C CA . ILE A 1 87 ? 1.248 -3.380 4.405 1.00 97.94 87 ILE A CA 1
ATOM 620 C C . ILE A 1 87 ? 0.040 -3.353 5.337 1.00 97.94 87 ILE A C 1
ATOM 622 O O . ILE A 1 87 ? -1.076 -3.689 4.936 1.00 97.94 87 ILE A O 1
ATOM 626 N N . THR A 1 88 ? 0.269 -2.941 6.579 1.00 97.81 88 THR A N 1
ATOM 627 C CA . THR A 1 88 ? -0.765 -2.825 7.608 1.00 97.81 88 THR A CA 1
ATOM 628 C C . THR A 1 88 ? -0.898 -1.387 8.065 1.00 97.81 88 THR A C 1
ATOM 630 O O . THR A 1 88 ? 0.108 -0.715 8.300 1.00 97.81 88 THR A O 1
ATOM 633 N N . CYS A 1 89 ? -2.132 -0.942 8.241 1.00 96.38 89 CYS A N 1
ATOM 634 C CA . CYS A 1 89 ? -2.456 0.372 8.761 1.00 96.38 89 CYS A CA 1
ATOM 635 C C . CYS A 1 89 ? -3.375 0.251 9.977 1.00 96.38 89 CYS A C 1
ATOM 637 O O . CYS A 1 89 ? -4.170 -0.679 10.072 1.00 96.38 89 CYS A O 1
ATOM 639 N N . THR A 1 90 ? -3.278 1.208 10.885 1.00 95.62 90 THR A N 1
ATOM 640 C CA . THR A 1 90 ? -4.183 1.387 12.017 1.00 95.62 90 THR A CA 1
ATOM 641 C C . THR A 1 90 ? -4.841 2.750 11.862 1.00 95.62 90 THR A C 1
ATOM 643 O O . THR A 1 90 ? -4.132 3.724 11.588 1.00 95.62 90 THR A O 1
ATOM 646 N N . ASP A 1 91 ? -6.166 2.812 11.969 1.00 93.31 91 ASP A N 1
ATOM 647 C CA . ASP A 1 91 ? -6.902 4.081 11.955 1.00 93.31 91 ASP A CA 1
ATOM 648 C C . ASP A 1 91 ? -6.852 4.792 13.319 1.00 93.31 91 ASP A C 1
ATOM 650 O O . ASP A 1 91 ? -6.201 4.332 14.261 1.00 93.31 91 ASP A O 1
ATOM 654 N N . ALA A 1 92 ? -7.495 5.957 13.409 1.00 90.50 92 ALA A N 1
ATOM 655 C CA . ALA A 1 92 ? -7.508 6.764 14.626 1.00 90.50 92 ALA A CA 1
ATOM 656 C C . ALA A 1 92 ? -8.275 6.083 15.774 1.00 90.50 92 ALA A C 1
ATOM 658 O O . ALA A 1 92 ? -7.992 6.333 16.945 1.00 90.50 92 ALA A O 1
ATOM 659 N N . GLU A 1 93 ? -9.229 5.219 15.434 1.00 90.81 93 GLU A N 1
ATOM 660 C CA . GLU A 1 93 ?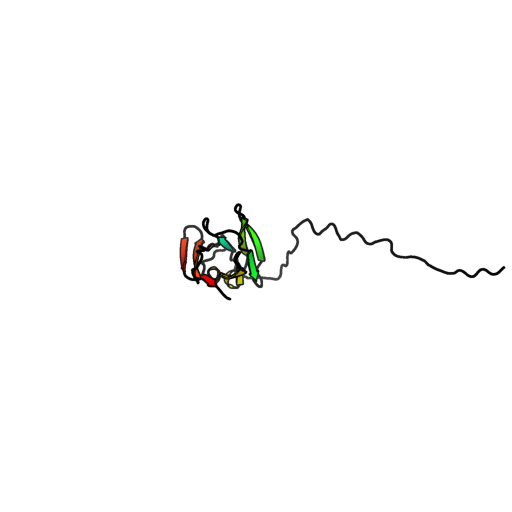 -10.054 4.444 16.355 1.00 90.81 93 GLU A CA 1
ATOM 661 C C . GLU A 1 93 ? -9.361 3.153 16.827 1.00 90.81 93 GLU A C 1
ATOM 663 O O . GLU A 1 93 ? -9.834 2.495 17.755 1.00 90.81 93 GLU A O 1
ATOM 668 N N . GLY A 1 94 ? -8.222 2.801 16.223 1.00 92.50 94 GLY A N 1
ATOM 669 C CA . GLY A 1 94 ? -7.416 1.635 16.566 1.00 92.50 94 GLY A CA 1
ATOM 670 C C . GLY A 1 94 ? -7.742 0.372 15.764 1.00 92.50 94 GLY A C 1
ATOM 671 O O . GLY A 1 94 ? -7.104 -0.657 15.999 1.00 92.50 94 GLY A O 1
ATOM 672 N N . ALA A 1 95 ? -8.681 0.420 14.814 1.00 93.75 95 ALA A N 1
ATOM 673 C CA . ALA A 1 95 ? -8.975 -0.726 13.962 1.00 93.75 95 ALA A CA 1
ATOM 674 C C . ALA A 1 95 ? -7.833 -0.972 12.971 1.00 93.75 95 ALA A C 1
ATOM 676 O O . ALA A 1 95 ? -7.131 -0.055 12.526 1.00 93.75 95 ALA A O 1
ATOM 677 N N . ARG A 1 96 ? -7.618 -2.251 12.648 1.00 95.56 96 ARG A N 1
ATOM 678 C CA . ARG A 1 96 ? -6.484 -2.695 11.838 1.00 95.56 96 ARG A CA 1
ATOM 679 C C . ARG A 1 96 ? -6.932 -2.999 10.424 1.00 95.56 96 ARG A C 1
ATOM 681 O O . ARG A 1 96 ? -7.912 -3.697 10.189 1.00 95.56 96 ARG A O 1
ATOM 688 N N . TRP A 1 97 ? -6.130 -2.538 9.481 1.00 96.81 97 TRP A N 1
ATOM 689 C CA . TRP A 1 97 ? -6.390 -2.632 8.060 1.00 96.81 97 TRP A CA 1
ATOM 690 C C . TRP A 1 97 ? -5.188 -3.218 7.335 1.00 96.81 97 TRP A C 1
ATOM 692 O O . TRP A 1 97 ? -4.039 -2.952 7.695 1.00 96.81 97 TRP A O 1
ATOM 702 N N . GLN A 1 98 ? -5.440 -3.985 6.281 1.00 97.31 98 GLN A N 1
ATOM 703 C CA . GLN A 1 98 ? -4.411 -4.519 5.401 1.00 97.31 98 GLN A CA 1
ATOM 704 C C . GLN A 1 98 ? -4.640 -4.037 3.973 1.00 97.31 98 GLN A C 1
ATOM 706 O O . GLN A 1 98 ? -5.727 -4.212 3.421 1.00 97.31 98 GLN A O 1
ATOM 711 N N . ALA A 1 99 ? -3.600 -3.463 3.365 1.00 97.56 99 ALA A N 1
ATOM 712 C CA . ALA A 1 99 ? -3.595 -3.180 1.937 1.00 97.56 99 ALA A CA 1
ATOM 713 C C . ALA A 1 99 ? -3.127 -4.422 1.168 1.00 97.56 99 ALA A C 1
ATOM 715 O O . ALA A 1 99 ? -2.133 -5.052 1.532 1.00 97.56 99 ALA A O 1
ATOM 716 N N . THR A 1 100 ? -3.849 -4.773 0.108 1.00 96.69 100 THR A N 1
ATOM 717 C CA . THR A 1 100 ? -3.553 -5.930 -0.748 1.00 96.69 100 THR A CA 1
ATOM 718 C C . THR A 1 100 ? -3.356 -5.555 -2.213 1.00 96.69 100 THR A C 1
ATOM 720 O O . THR A 1 100 ? -2.899 -6.397 -2.983 1.00 96.69 100 THR A O 1
ATOM 723 N N . ALA A 1 101 ? -3.638 -4.304 -2.600 1.00 93.81 101 ALA A N 1
ATOM 724 C CA . ALA A 1 101 ? -3.507 -3.830 -3.982 1.00 93.81 101 ALA A CA 1
ATOM 725 C C . ALA A 1 101 ? -2.085 -4.002 -4.542 1.00 93.81 101 ALA A C 1
ATOM 727 O O . ALA A 1 101 ? -1.904 -4.267 -5.725 1.00 93.81 101 ALA A O 1
ATOM 728 N N . ASN A 1 102 ? -1.062 -3.933 -3.685 1.00 94.94 102 ASN A N 1
ATOM 729 C CA . ASN A 1 102 ? 0.333 -4.175 -4.061 1.00 94.94 102 ASN A CA 1
ATOM 730 C C . ASN A 1 102 ? 0.590 -5.598 -4.598 1.00 94.94 102 ASN A C 1
ATOM 732 O O . ASN A 1 102 ? 1.566 -5.837 -5.299 1.00 94.94 102 ASN A O 1
ATOM 736 N N . ARG A 1 103 ? -0.274 -6.570 -4.294 1.00 94.62 103 ARG A N 1
ATOM 737 C CA . ARG A 1 103 ? -0.098 -7.956 -4.754 1.00 94.62 103 ARG A CA 1
ATOM 738 C C . ARG A 1 103 ? -0.463 -8.123 -6.225 1.00 94.62 103 ARG A C 1
ATOM 740 O O . ARG A 1 103 ? 0.173 -8.902 -6.933 1.00 94.62 103 ARG A O 1
ATOM 747 N N . THR A 1 104 ? -1.475 -7.389 -6.676 1.00 94.44 104 THR A N 1
ATOM 748 C CA . THR A 1 104 ? -2.084 -7.503 -8.010 1.00 94.44 104 THR A CA 1
ATOM 749 C C . THR A 1 104 ? -1.735 -6.345 -8.933 1.00 94.44 104 THR A C 1
ATOM 751 O O . THR A 1 104 ? -1.868 -6.495 -10.141 1.00 94.44 104 THR A O 1
ATOM 754 N N . ALA A 1 105 ? -1.242 -5.228 -8.397 1.00 94.38 105 ALA A N 1
ATOM 755 C CA . ALA A 1 105 ? -0.855 -4.054 -9.168 1.00 94.38 105 ALA A CA 1
ATOM 756 C C . ALA A 1 105 ? 0.143 -4.363 -10.312 1.00 94.38 105 ALA A C 1
ATOM 758 O O . ALA A 1 105 ? 0.973 -5.279 -10.198 1.00 94.38 105 ALA A O 1
ATOM 759 N N . PRO A 1 106 ? 0.088 -3.608 -11.423 1.00 93.75 106 PRO A N 1
ATOM 760 C CA . PRO A 1 106 ? 1.128 -3.632 -12.445 1.00 93.75 106 PRO A CA 1
ATOM 761 C C . PRO A 1 106 ? 2.406 -2.956 -11.928 1.00 93.75 106 PRO A C 1
ATOM 763 O O . PRO A 1 106 ? 2.340 -2.078 -11.069 1.00 93.75 106 PRO A O 1
ATOM 766 N N . TYR A 1 107 ? 3.569 -3.351 -12.456 1.00 93.62 107 TYR A N 1
ATOM 767 C CA . TYR A 1 107 ? 4.872 -2.776 -12.101 1.00 93.62 107 TYR A CA 1
ATOM 768 C C . TYR A 1 107 ? 5.791 -2.669 -13.315 1.00 93.62 107 TYR A C 1
ATOM 770 O O . TYR A 1 107 ? 5.727 -3.482 -14.238 1.00 93.62 107 TYR A O 1
ATOM 778 N N . THR A 1 108 ? 6.689 -1.688 -13.273 1.00 90.12 108 THR A N 1
ATOM 779 C CA . THR A 1 108 ? 7.787 -1.504 -14.225 1.00 90.12 108 THR A CA 1
ATOM 780 C C . THR A 1 108 ? 9.015 -0.973 -13.484 1.00 90.12 108 THR A C 1
ATOM 782 O O . THR A 1 108 ? 8.872 -0.244 -12.502 1.00 90.12 108 THR A O 1
ATOM 785 N N . PRO A 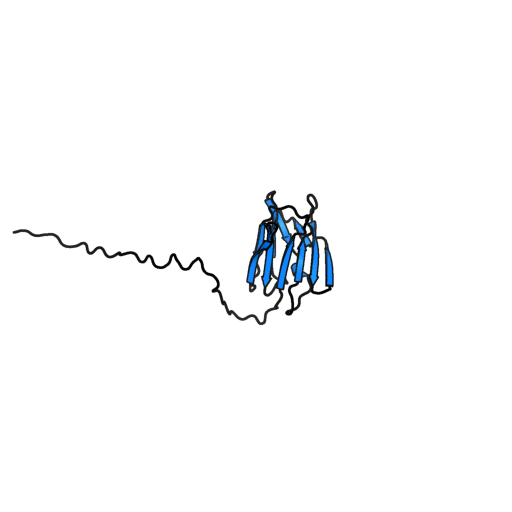1 109 ? 10.241 -1.282 -13.941 1.00 85.06 109 PRO A N 1
ATOM 786 C CA . P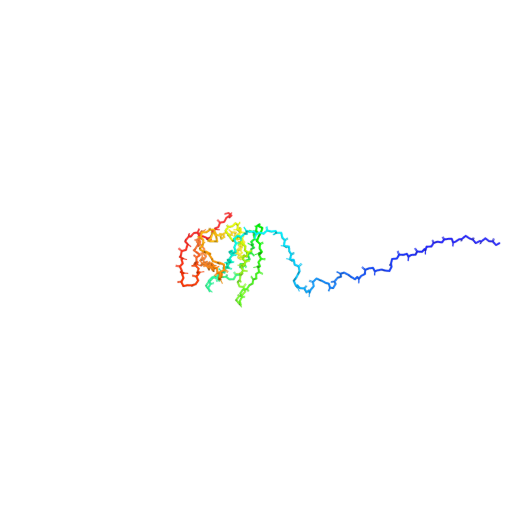RO A 1 109 ? 11.449 -0.699 -13.365 1.00 85.06 109 PRO A CA 1
ATOM 787 C C . PRO A 1 109 ? 11.583 0.818 -13.574 1.00 85.06 109 PRO A C 1
ATOM 789 O O . PRO A 1 109 ? 12.416 1.438 -12.913 1.00 85.06 109 PRO A O 1
ATOM 792 N N . ALA A 1 110 ? 10.842 1.397 -14.527 1.00 87.81 110 ALA A N 1
ATOM 793 C CA . ALA A 1 110 ? 11.028 2.778 -14.972 1.00 87.81 110 ALA A CA 1
ATOM 794 C C . ALA A 1 110 ? 10.386 3.822 -14.045 1.00 87.81 110 ALA A C 1
ATOM 796 O O . ALA A 1 110 ? 10.913 4.925 -13.913 1.00 87.81 110 ALA A O 1
ATOM 797 N N . GLU A 1 111 ? 9.272 3.487 -13.395 1.00 92.56 111 GLU A N 1
ATOM 798 C CA . GLU A 1 111 ? 8.488 4.428 -12.595 1.00 92.56 111 GLU A CA 1
ATOM 799 C C . GLU A 1 111 ? 7.716 3.700 -11.478 1.00 92.56 111 GLU A C 1
ATOM 801 O O . GLU A 1 111 ? 7.480 2.493 -11.576 1.00 92.56 111 GLU A O 1
ATOM 806 N N . PRO A 1 112 ? 7.351 4.397 -10.390 1.00 95.56 112 PRO A N 1
ATOM 807 C CA . PRO A 1 112 ? 6.598 3.798 -9.299 1.00 95.56 112 PRO A CA 1
ATOM 808 C C . PRO A 1 112 ? 5.116 3.620 -9.626 1.00 95.56 112 PRO A C 1
ATOM 810 O O . PRO A 1 112 ? 4.464 4.521 -10.145 1.00 95.56 112 PRO A O 1
ATOM 813 N N . THR A 1 113 ? 4.562 2.496 -9.184 1.00 97.69 113 THR A N 1
ATOM 814 C CA . THR A 1 113 ? 3.119 2.284 -9.115 1.00 97.69 113 THR A CA 1
ATOM 815 C C . THR A 1 113 ? 2.569 2.909 -7.838 1.00 97.69 113 THR A C 1
ATOM 817 O O . THR A 1 113 ? 3.049 2.633 -6.732 1.00 97.69 113 THR A O 1
ATOM 820 N N . TYR A 1 114 ? 1.531 3.726 -7.962 1.00 98.12 114 TYR A N 1
ATOM 821 C CA . TYR A 1 114 ? 0.874 4.367 -6.828 1.00 98.12 114 TYR A CA 1
ATOM 822 C C . TYR A 1 114 ? -0.412 3.634 -6.467 1.00 98.12 114 TYR A C 1
ATOM 824 O O . TYR A 1 114 ? -1.261 3.421 -7.319 1.00 98.12 114 TYR A O 1
ATOM 832 N N . GLY A 1 115 ? -0.576 3.277 -5.195 1.00 98.12 115 GLY A N 1
ATOM 833 C CA . GLY A 1 115 ? -1.834 2.792 -4.639 1.00 98.12 115 GLY A CA 1
ATOM 834 C C . GLY A 1 115 ? -2.454 3.853 -3.738 1.00 98.12 115 GLY A C 1
ATOM 835 O O . GLY A 1 115 ? -1.971 4.083 -2.630 1.00 98.12 115 GLY A O 1
ATOM 836 N N . THR A 1 116 ? -3.529 4.487 -4.193 1.00 97.81 116 THR A N 1
ATOM 837 C CA . THR A 1 116 ? -4.279 5.488 -3.428 1.00 97.81 116 THR A CA 1
ATOM 838 C C . THR A 1 116 ? -5.491 4.836 -2.771 1.00 97.81 116 THR A C 1
ATOM 840 O O . THR A 1 116 ? -6.465 4.489 -3.440 1.00 97.81 116 THR A O 1
ATOM 843 N N . VAL A 1 117 ? -5.440 4.651 -1.454 1.00 97.31 117 VAL A N 1
ATOM 844 C CA . VAL A 1 117 ? -6.557 4.125 -0.662 1.00 97.31 117 VAL A CA 1
ATOM 845 C C . VAL A 1 117 ? -7.648 5.182 -0.569 1.00 97.31 117 VAL A C 1
ATOM 847 O O . VAL A 1 117 ? -7.390 6.307 -0.144 1.00 97.31 117 VAL A O 1
ATOM 850 N N . VAL A 1 118 ? -8.869 4.803 -0.940 1.00 95.25 118 VAL A N 1
ATOM 851 C CA . VAL A 1 118 ? -10.052 5.662 -0.854 1.00 95.25 118 VAL A CA 1
ATOM 852 C C . VAL A 1 118 ? -10.828 5.292 0.405 1.00 95.25 118 VAL A C 1
ATOM 854 O O . VAL A 1 118 ? -11.763 4.492 0.356 1.00 95.25 118 VAL A O 1
ATOM 857 N N . TYR A 1 119 ? -10.406 5.808 1.560 1.00 92.12 119 TYR A N 1
ATOM 858 C CA . TYR A 1 119 ? -10.993 5.405 2.838 1.00 92.12 119 TYR A CA 1
ATOM 859 C C . TYR A 1 119 ? -12.361 6.052 3.064 1.00 92.12 119 TYR A C 1
ATOM 861 O O . TYR A 1 119 ? -12.537 7.258 2.871 1.00 92.12 119 TYR A O 1
ATOM 869 N N . ARG A 1 120 ? -13.344 5.256 3.495 1.00 89.56 120 ARG A N 1
ATOM 870 C CA . ARG A 1 120 ? -14.707 5.707 3.804 1.00 89.56 120 ARG A CA 1
ATOM 871 C C . ARG A 1 120 ? -15.164 5.109 5.138 1.00 89.56 120 ARG A C 1
ATOM 873 O O . ARG A 1 120 ? -15.367 3.901 5.196 1.00 89.56 120 ARG A O 1
ATOM 880 N N . PRO A 1 121 ? -15.354 5.911 6.198 1.00 85.88 121 PRO A N 1
ATOM 881 C CA . PRO A 1 121 ? -15.790 5.398 7.495 1.00 85.88 121 PRO A CA 1
ATOM 882 C C . PRO A 1 121 ? -17.031 4.494 7.397 1.00 85.88 121 PRO A C 1
ATOM 884 O O . PRO A 1 121 ? -17.955 4.774 6.633 1.00 85.88 121 PRO A O 1
ATOM 887 N N . GLY A 1 122 ? -17.048 3.407 8.174 1.00 85.44 122 GLY A N 1
ATOM 888 C CA . GLY A 1 122 ? -18.182 2.476 8.265 1.00 85.44 122 GLY A CA 1
ATOM 889 C C . GLY A 1 122 ? -18.256 1.393 7.180 1.00 85.44 122 GLY A C 1
ATOM 890 O O . GLY A 1 122 ? -19.102 0.509 7.277 1.00 85.44 122 GLY A O 1
ATOM 891 N N . GLN A 1 123 ? -17.380 1.409 6.172 1.00 87.94 123 GLN A N 1
ATOM 892 C CA . GLN A 1 123 ? -17.285 0.321 5.190 1.00 87.94 123 GLN A CA 1
ATOM 893 C C . GLN A 1 123 ? -16.298 -0.758 5.678 1.00 87.94 123 GLN A C 1
ATOM 895 O O . GLN A 1 123 ? -15.219 -0.411 6.145 1.00 87.94 123 GLN A O 1
ATOM 900 N N . PRO A 1 124 ? -16.599 -2.066 5.560 1.00 86.25 124 PRO A N 1
ATOM 901 C CA . PRO A 1 124 ? -15.698 -3.131 6.029 1.00 86.25 124 PRO A CA 1
ATOM 902 C C . PRO A 1 124 ? -14.478 -3.350 5.117 1.00 86.25 124 PRO A C 1
ATOM 904 O O . PRO A 1 124 ? -13.510 -4.006 5.499 1.00 86.25 124 PRO A O 1
ATOM 907 N N . ALA A 1 125 ? -14.528 -2.822 3.895 1.00 91.25 125 ALA A N 1
ATOM 908 C CA . ALA A 1 125 ? -13.448 -2.889 2.927 1.00 91.25 125 ALA A CA 1
ATOM 909 C C . ALA A 1 125 ? -13.519 -1.685 1.986 1.00 91.25 125 ALA A C 1
ATOM 911 O O . ALA A 1 125 ? -14.601 -1.305 1.537 1.00 91.25 125 ALA A O 1
ATOM 912 N N . MET A 1 126 ? -12.360 -1.129 1.652 1.00 94.62 126 MET A N 1
ATOM 913 C CA . MET A 1 126 ? -12.231 0.023 0.767 1.00 94.62 126 MET A CA 1
ATOM 914 C C . MET A 1 126 ? -11.605 -0.373 -0.563 1.00 94.62 126 MET A C 1
ATOM 916 O O . MET A 1 126 ? -11.057 -1.467 -0.736 1.00 94.62 126 MET A O 1
ATOM 920 N N . MET A 1 127 ? -11.688 0.552 -1.510 1.00 95.69 127 MET A N 1
ATOM 921 C CA . MET A 1 127 ? -10.990 0.445 -2.779 1.00 95.69 127 MET A CA 1
ATOM 922 C C . MET A 1 127 ? -9.613 1.109 -2.721 1.00 95.69 127 MET A C 1
ATOM 924 O O . MET A 1 127 ? -9.368 2.031 -1.937 1.00 95.69 127 MET A O 1
ATOM 928 N N . THR A 1 128 ? -8.731 0.662 -3.603 1.00 97.94 128 THR A N 1
ATOM 929 C CA . THR A 1 128 ? -7.465 1.313 -3.916 1.00 97.94 128 THR A CA 1
ATOM 930 C C . THR A 1 128 ? -7.460 1.651 -5.399 1.00 97.94 128 THR A C 1
ATOM 932 O O . THR A 1 128 ? -7.696 0.785 -6.238 1.00 97.94 128 THR A O 1
ATOM 935 N N . ILE A 1 129 ? -7.205 2.915 -5.720 1.00 98.00 129 ILE A N 1
ATOM 936 C CA . ILE A 1 129 ? -6.934 3.343 -7.091 1.00 98.00 129 ILE A CA 1
ATOM 937 C C . ILE A 1 129 ? -5.455 3.080 -7.343 1.00 98.00 129 ILE A C 1
ATOM 939 O O . ILE A 1 129 ? -4.612 3.585 -6.600 1.00 98.00 129 ILE A O 1
ATOM 943 N N . VAL A 1 130 ? -5.153 2.258 -8.339 1.00 98.19 130 VAL A N 1
ATOM 944 C CA . VAL A 1 130 ? -3.791 1.893 -8.716 1.00 98.19 130 VAL A CA 1
ATOM 945 C C . VAL A 1 130 ? -3.423 2.631 -9.995 1.00 98.19 130 VAL A C 1
ATOM 947 O O . VAL A 1 130 ? -4.138 2.530 -10.986 1.00 98.19 130 VAL A O 1
ATOM 950 N N . GLU A 1 131 ? -2.325 3.377 -9.961 1.00 98.31 131 GLU A N 1
ATOM 951 C CA . GLU A 1 131 ? -1.876 4.230 -11.062 1.00 98.31 131 GLU A CA 1
ATOM 952 C C . GLU A 1 131 ? -0.444 3.865 -11.465 1.00 98.31 131 GLU A C 1
ATOM 954 O O . GLU A 1 131 ? 0.434 3.756 -10.602 1.00 98.31 131 GLU A O 1
ATOM 959 N N . LEU A 1 132 ? -0.209 3.700 -12.768 1.00 97.12 132 LEU A N 1
ATOM 960 C CA . LEU A 1 132 ? 1.112 3.483 -13.355 1.00 97.12 132 LEU A CA 1
ATOM 961 C C . LEU A 1 132 ? 1.194 4.177 -14.722 1.00 97.12 132 LEU A C 1
ATOM 963 O O . LEU A 1 132 ? 0.521 3.755 -15.664 1.00 97.12 132 LEU A O 1
ATOM 967 N N . GLY A 1 133 ? 2.012 5.226 -14.843 1.00 94.38 133 GLY A N 1
ATOM 968 C CA . GLY A 1 133 ? 2.004 6.095 -16.020 1.00 94.38 133 GLY A CA 1
ATOM 969 C C . GLY A 1 133 ? 0.595 6.634 -16.291 1.00 94.38 133 GLY A C 1
ATOM 970 O O . GLY A 1 133 ? -0.029 7.222 -15.411 1.00 94.38 133 GLY A O 1
ATOM 971 N N . ASP A 1 134 ? 0.073 6.363 -17.488 1.00 95.06 134 ASP A N 1
ATOM 972 C CA . ASP A 1 134 ? -1.286 6.745 -17.903 1.00 95.06 134 ASP A CA 1
ATOM 973 C C . ASP A 1 134 ? -2.358 5.682 -17.577 1.00 95.06 134 ASP A C 1
ATOM 975 O O . ASP A 1 134 ? -3.529 5.838 -17.930 1.00 95.06 134 ASP A O 1
ATOM 979 N N . GLN A 1 135 ? -1.977 4.565 -16.947 1.00 95.31 135 GLN A N 1
ATOM 980 C CA . GLN A 1 135 ? -2.903 3.490 -16.594 1.00 95.31 135 GLN A CA 1
ATOM 981 C C . GLN A 1 135 ? -3.50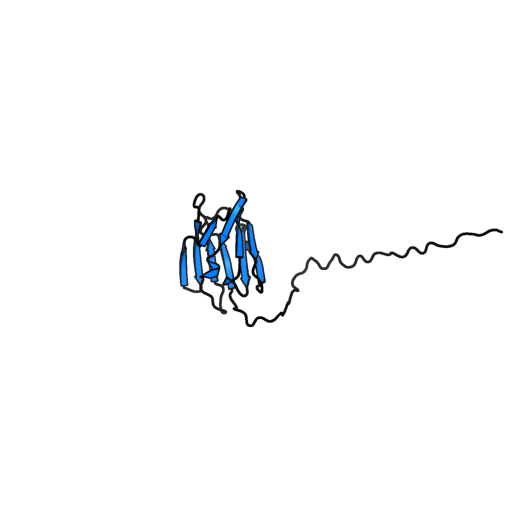1 3.715 -15.208 1.00 95.31 135 GLN A C 1
ATOM 983 O O . GLN A 1 135 ? -2.771 3.890 -14.233 1.00 95.31 135 GLN A O 1
ATOM 988 N N . THR A 1 136 ? -4.827 3.597 -15.120 1.00 97.50 136 THR A N 1
ATOM 989 C CA . THR A 1 136 ? -5.578 3.663 -13.863 1.00 97.50 136 THR A CA 1
ATOM 990 C C . THR A 1 136 ? -6.463 2.433 -13.715 1.00 97.50 136 THR A C 1
ATOM 992 O O . THR A 1 136 ? -7.301 2.154 -14.572 1.00 97.50 136 THR A O 1
ATOM 995 N N . GLU A 1 137 ? -6.316 1.721 -12.602 1.00 96.94 137 GLU A N 1
ATOM 996 C CA . GLU A 1 137 ? -7.133 0.568 -12.238 1.00 96.94 137 GLU A CA 1
ATOM 997 C C . GLU A 1 137 ? -7.846 0.810 -10.902 1.00 96.94 137 GLU A C 1
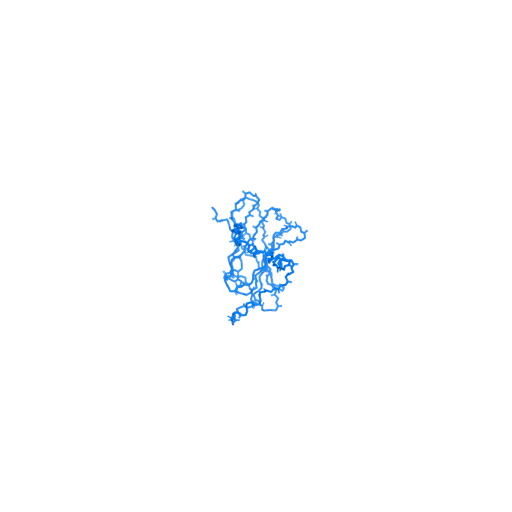ATOM 999 O O . GLU A 1 137 ? -7.253 1.250 -9.916 1.00 96.94 137 GLU A O 1
ATOM 1004 N N . TYR A 1 138 ? -9.137 0.490 -10.850 1.00 96.31 138 TYR A N 1
ATOM 1005 C CA . TYR A 1 138 ? -9.944 0.587 -9.638 1.00 96.31 138 TYR A CA 1
ATOM 1006 C C . TYR A 1 138 ? -10.055 -0.789 -8.993 1.00 96.31 138 TYR A C 1
ATOM 1008 O O . TYR A 1 138 ? -10.880 -1.612 -9.391 1.00 96.31 138 TYR A O 1
ATOM 1016 N N . GLN A 1 139 ? -9.228 -1.048 -7.983 1.00 95.50 139 GLN A N 1
ATOM 1017 C CA . GLN A 1 139 ? -9.252 -2.325 -7.285 1.00 95.50 139 GLN A CA 1
ATOM 1018 C C . GLN A 1 139 ? -10.152 -2.218 -6.051 1.00 95.50 139 GLN A C 1
ATOM 1020 O O . GLN A 1 139 ? -9.909 -1.438 -5.131 1.00 95.50 139 GLN A O 1
ATOM 1025 N N . HIS A 1 140 ? -11.246 -2.976 -6.042 1.00 93.94 140 HIS A N 1
ATOM 1026 C CA . HIS A 1 140 ? -12.201 -2.986 -4.936 1.00 93.94 140 HIS A CA 1
ATOM 1027 C C . HIS A 1 140 ? -11.807 -4.012 -3.877 1.00 93.94 140 HIS A C 1
ATOM 1029 O O . HIS A 1 140 ? -11.286 -5.077 -4.197 1.00 93.94 140 HIS A O 1
ATOM 1035 N N . LYS A 1 141 ? -12.141 -3.724 -2.613 1.00 93.06 141 LYS A N 1
ATOM 1036 C CA . LYS A 1 141 ? -11.875 -4.612 -1.469 1.00 93.06 141 LYS A CA 1
ATOM 1037 C C . LYS A 1 141 ? -10.385 -4.944 -1.302 1.00 93.06 141 LYS A C 1
ATOM 1039 O O . LYS A 1 141 ? -10.029 -6.053 -0.916 1.00 93.06 141 LYS A O 1
ATOM 1044 N N . THR A 1 142 ? -9.525 -3.971 -1.581 1.00 95.69 142 THR A N 1
ATOM 1045 C CA . THR A 1 142 ? -8.063 -4.094 -1.478 1.00 95.69 142 THR A CA 1
ATOM 1046 C C . THR A 1 142 ? -7.468 -3.359 -0.288 1.00 95.69 142 THR A C 1
ATOM 1048 O O . THR A 1 142 ? -6.253 -3.342 -0.109 1.00 95.69 142 THR A O 1
ATOM 1051 N N . PHE A 1 143 ? -8.315 -2.753 0.537 1.00 96.75 143 PHE A N 1
ATOM 1052 C CA . PHE A 1 143 ? -7.952 -2.264 1.855 1.00 96.75 143 PHE A CA 1
ATOM 1053 C C . PHE A 1 143 ? -9.000 -2.772 2.837 1.00 96.75 143 PHE A C 1
ATOM 1055 O O . PHE A 1 143 ? -10.114 -2.254 2.897 1.00 96.75 143 PHE A O 1
ATOM 1062 N N . VAL A 1 144 ? -8.680 -3.867 3.513 1.00 96.19 144 VAL A N 1
ATOM 1063 C CA . VAL A 1 144 ? -9.646 -4.674 4.267 1.00 96.19 144 VAL A CA 1
ATOM 1064 C C . VAL A 1 144 ? -9.366 -4.588 5.751 1.00 96.19 144 VAL A C 1
ATOM 1066 O O . VAL A 1 144 ? -8.206 -4.527 6.158 1.00 96.19 144 VAL A O 1
ATOM 1069 N N . ARG A 1 145 ? -10.426 -4.590 6.551 1.00 95.06 145 ARG A N 1
ATOM 1070 C CA . ARG A 1 145 ? -10.323 -4.703 8.002 1.00 95.06 145 ARG A CA 1
ATOM 1071 C C . ARG A 1 145 ? -9.882 -6.126 8.388 1.00 95.06 145 ARG A C 1
ATOM 1073 O O . ARG A 1 145 ? -10.309 -7.076 7.733 1.00 95.06 145 ARG A O 1
ATOM 1080 N N . VAL A 1 146 ? -8.999 -6.274 9.380 1.00 93.88 146 VAL A N 1
ATOM 1081 C CA . VAL A 1 146 ? -8.370 -7.569 9.747 1.00 93.88 146 VAL A CA 1
ATOM 1082 C C . VAL A 1 146 ? -8.441 -7.923 11.240 1.00 93.88 146 VAL A C 1
ATOM 1084 O O . VAL A 1 146 ? -7.803 -8.885 11.666 1.00 93.88 146 VAL A O 1
ATOM 1087 N N . ASP A 1 147 ? -9.182 -7.150 12.026 1.00 81.94 147 ASP A N 1
ATOM 1088 C CA . ASP A 1 147 ? -9.530 -7.420 13.428 1.00 81.94 147 ASP A CA 1
ATOM 1089 C C . ASP A 1 147 ? -10.919 -8.059 13.588 1.00 81.94 147 ASP A C 1
ATOM 1091 O O . ASP A 1 147 ? -11.809 -7.792 12.745 1.00 81.94 147 ASP A O 1
#

pLDDT: mean 82.91, std 19.33, range [38.03, 98.31]

Sequence (147 aa):
MRWIGIGVTAAAAATMLLADMALAGPTSISRVGATGTRDQFVLRFDLLSPGGFSCAADAPGSQVRSGRDLLGRPMIRVFGDARAAVITCTDAEGARWQATANRTAPYTPAEPTYGTVVYRPGQPAMMTIVELGDQTEYQHKTFVRVD

Radius of gyration: 24.0 Å; chains: 1; bounding box: 76×28×78 Å

Secondary structure (DSSP, 8-state):
-----------------SSSSSSS--------------EEEEEEE-TTS-S--EEEEE-TTSEEEEEE-TTS-EEEEEEE-SSS-EEEEE-TT--EEEE-HHHH----SSSPEEEEEE--TT-SEEEEEEEETTEEEEEEEEEEE--

Organism: NCBI:txid690417